Protein AF-A0A829HF21-F1 (afdb_monomer_lite)

Foldseek 3Di:
DLLVVCLVVLVVCVVVPDDLPVSCVVSVHDSVSSVVSVVVVVVVPD

Sequence (46 aa):
TKSDRLAPKVLELVSAGHSYRQVGRLVNLSKNTVLDIVKRSRSENP

Secondary structure (DSSP, 8-state):
-HHHHHHHHHHHHHHTT--HHHHHHHHT--HHHHHHHHHHHHHH--

pLDDT: mean 88.82, std 10.6, range [52.47, 95.69]

Structure (mmCIF, N/CA/C/O backbone):
data_AF-A0A829HF21-F1
#
_entry.id   AF-A0A829HF21-F1
#
loop_
_atom_site.group_PDB
_atom_site.id
_atom_site.type_symbol
_atom_site.label_atom_id
_atom_site.label_alt_id
_atom_site.label_comp_id
_atom_site.label_asym_id
_atom_site.label_entity_id
_atom_site.label_seq_id
_atom_site.pdbx_PDB_ins_code
_atom_site.Cartn_x
_atom_site.Cartn_y
_atom_site.Cartn_z
_atom_site.occupancy
_atom_site.B_iso_or_equiv
_atom_site.auth_seq_id
_atom_site.auth_comp_id
_atom_site.auth_asym_id
_atom_site.auth_atom_id
_atom_site.pdbx_PDB_model_num
ATOM 1 N N . THR A 1 1 ? 1.049 7.561 -14.205 1.00 59.91 1 THR A N 1
ATOM 2 C CA . THR A 1 1 ? 2.189 6.609 -14.194 1.00 59.91 1 THR A CA 1
ATOM 3 C C . THR A 1 1 ? 1.689 5.172 -14.040 1.00 59.91 1 THR A C 1
ATOM 5 O O . THR A 1 1 ? 0.504 4.982 -13.792 1.00 59.91 1 THR A O 1
ATOM 8 N N . LYS A 1 2 ? 2.528 4.137 -14.231 1.00 66.12 2 LYS A N 1
ATOM 9 C CA . LYS A 1 2 ? 2.112 2.713 -14.125 1.00 66.12 2 LYS A CA 1
ATOM 10 C C . LYS A 1 2 ? 1.496 2.383 -12.754 1.00 66.12 2 LYS A C 1
ATOM 12 O O . LYS A 1 2 ? 0.532 1.630 -12.689 1.00 66.12 2 LYS A O 1
ATOM 17 N N . SER A 1 3 ? 2.016 3.000 -11.695 1.00 67.31 3 SER A N 1
ATOM 18 C CA . SER A 1 3 ? 1.548 2.836 -10.315 1.00 67.31 3 SER A CA 1
ATOM 19 C C . SER A 1 3 ? 0.124 3.354 -10.104 1.00 67.31 3 SER A C 1
ATOM 21 O O . SER A 1 3 ? -0.654 2.703 -9.417 1.00 67.31 3 SER A O 1
ATOM 23 N N . ASP A 1 4 ? -0.249 4.461 -10.753 1.00 76.75 4 ASP A N 1
ATOM 24 C CA . ASP A 1 4 ? -1.590 5.053 -10.608 1.00 76.75 4 ASP A CA 1
ATOM 25 C C . ASP A 1 4 ? -2.676 4.155 -11.218 1.00 76.75 4 ASP A C 1
ATOM 27 O O . ASP A 1 4 ? -3.777 4.056 -10.693 1.00 76.75 4 ASP A O 1
ATOM 31 N N . ARG A 1 5 ? -2.348 3.412 -12.284 1.00 86.00 5 ARG A N 1
ATOM 32 C CA . ARG A 1 5 ? -3.271 2.435 -12.893 1.00 86.00 5 ARG A CA 1
ATOM 33 C C . ARG A 1 5 ? -3.512 1.219 -11.999 1.00 86.00 5 ARG A C 1
ATOM 35 O O . ARG A 1 5 ? -4.555 0.584 -12.092 1.00 86.00 5 ARG A O 1
ATOM 42 N N . LEU A 1 6 ? -2.536 0.884 -11.155 1.00 89.25 6 LEU A N 1
ATOM 43 C CA . LEU A 1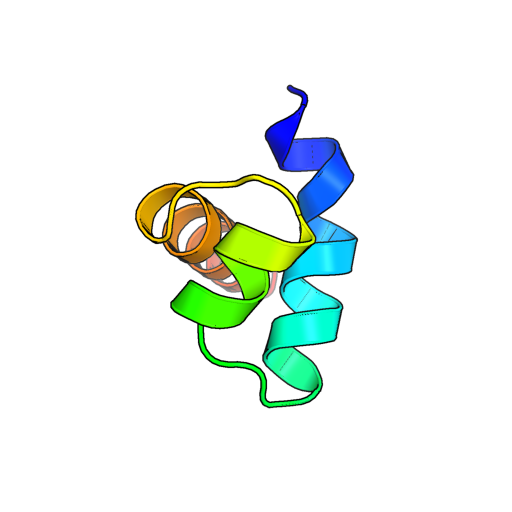 6 ? -2.615 -0.233 -10.215 1.00 89.25 6 LEU A CA 1
ATOM 44 C C . LEU A 1 6 ? -3.223 0.181 -8.872 1.00 89.25 6 LEU A C 1
ATOM 46 O O . LEU A 1 6 ? -3.577 -0.696 -8.088 1.00 89.25 6 LEU A O 1
ATOM 50 N N . ALA A 1 7 ? -3.378 1.483 -8.613 1.00 89.50 7 ALA A N 1
ATOM 51 C CA . ALA A 1 7 ? -3.957 2.009 -7.385 1.00 89.50 7 ALA A CA 1
ATOM 52 C C . ALA A 1 7 ? -5.313 1.380 -7.010 1.00 89.50 7 ALA A C 1
ATOM 54 O O . ALA A 1 7 ? -5.409 0.872 -5.892 1.00 89.50 7 ALA A O 1
ATOM 55 N N . PRO A 1 8 ? -6.324 1.295 -7.902 1.00 92.75 8 PRO A N 1
ATOM 56 C CA . PRO A 1 8 ? -7.595 0.658 -7.552 1.00 92.75 8 PRO A CA 1
ATOM 57 C C . PRO A 1 8 ? -7.423 -0.817 -7.161 1.00 92.75 8 PRO A C 1
ATOM 59 O O . PRO A 1 8 ? -8.002 -1.262 -6.174 1.00 92.75 8 PRO A O 1
ATOM 62 N N . LYS A 1 9 ? -6.551 -1.562 -7.858 1.00 94.25 9 LYS A N 1
ATOM 63 C CA . LYS A 1 9 ? -6.290 -2.974 -7.540 1.00 94.25 9 LYS A CA 1
ATOM 64 C C . LYS A 1 9 ? -5.544 -3.146 -6.218 1.00 94.25 9 LYS A C 1
ATOM 66 O O . LYS A 1 9 ? -5.813 -4.081 -5.471 1.00 94.25 9 LYS A O 1
ATOM 71 N N . VAL A 1 10 ? -4.613 -2.243 -5.913 1.00 94.75 10 VAL A N 1
ATOM 72 C CA . VAL A 1 10 ? -3.915 -2.210 -4.623 1.00 94.75 10 VAL A CA 1
ATOM 73 C C . VAL A 1 10 ? -4.911 -1.992 -3.487 1.00 94.75 10 VAL A C 1
ATOM 75 O O . VAL A 1 10 ? -4.864 -2.729 -2.506 1.00 94.75 10 VAL A O 1
ATOM 78 N N . LEU A 1 11 ? -5.817 -1.022 -3.624 1.00 93.69 11 LEU A N 1
ATOM 79 C CA . LEU A 1 11 ? -6.815 -0.710 -2.600 1.00 93.69 11 LEU A CA 1
ATOM 80 C C . LEU A 1 11 ? -7.800 -1.864 -2.385 1.00 93.69 11 LEU A C 1
ATOM 82 O O . LEU A 1 11 ? -8.082 -2.195 -1.239 1.00 93.69 11 LEU A O 1
ATOM 86 N N . GLU A 1 12 ? -8.247 -2.522 -3.458 1.00 95.62 12 GLU A N 1
ATOM 87 C CA . GLU A 1 12 ? -9.105 -3.714 -3.396 1.00 95.62 12 GLU A CA 1
ATOM 88 C C . GLU A 1 12 ? -8.426 -4.876 -2.654 1.00 95.62 12 GLU A C 1
ATOM 90 O O . GLU A 1 12 ? -9.014 -5.505 -1.781 1.00 95.62 12 GLU A O 1
ATOM 95 N N . LEU A 1 13 ? -7.153 -5.156 -2.952 1.00 95.38 13 LEU A N 1
ATOM 96 C CA . LEU A 1 13 ? -6.427 -6.232 -2.273 1.00 95.38 13 LEU A CA 1
ATOM 97 C C . LEU A 1 13 ? -6.162 -5.901 -0.796 1.00 95.38 13 LEU A C 1
ATOM 99 O O . LEU A 1 13 ? -6.186 -6.790 0.054 1.00 95.38 13 LEU A O 1
ATOM 103 N N . VAL A 1 14 ? -5.912 -4.628 -0.478 1.00 94.31 14 VAL A N 1
ATOM 104 C CA . VAL A 1 14 ? -5.756 -4.170 0.909 1.00 94.31 14 VAL A CA 1
ATOM 105 C C . VAL A 1 14 ? -7.080 -4.275 1.669 1.00 94.31 14 VAL A C 1
ATOM 107 O O . VAL A 1 14 ? -7.070 -4.744 2.806 1.00 94.31 14 VAL A O 1
ATOM 110 N N . SER A 1 15 ? -8.211 -3.896 1.064 1.00 93.12 15 SER A N 1
ATOM 111 C CA . SER A 1 15 ? -9.529 -4.026 1.699 1.00 93.12 15 SER A CA 1
ATOM 112 C C . SER A 1 15 ? -9.951 -5.487 1.879 1.00 93.12 15 SER A C 1
ATOM 114 O O . SER A 1 15 ? -10.587 -5.811 2.877 1.00 93.12 15 SER A O 1
ATOM 116 N N . ALA A 1 16 ? -9.511 -6.385 0.992 1.00 95.44 16 ALA A N 1
ATOM 117 C CA . ALA A 1 16 ? -9.669 -7.834 1.129 1.00 95.44 16 ALA A CA 1
ATOM 118 C C . ALA A 1 16 ? -8.801 -8.461 2.246 1.00 95.44 16 ALA A C 1
ATOM 120 O O . ALA A 1 16 ? -8.875 -9.666 2.481 1.00 95.44 16 ALA A O 1
ATOM 121 N N . GLY A 1 17 ? -7.967 -7.673 2.938 1.00 95.25 17 GLY A N 1
ATOM 122 C CA . GLY A 1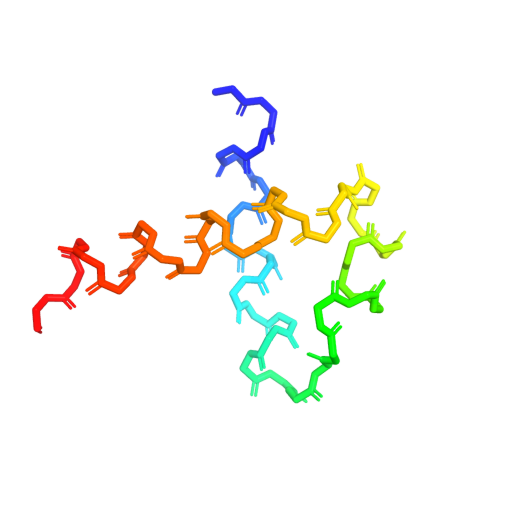 17 ? -7.165 -8.124 4.080 1.00 95.25 17 GLY A CA 1
ATOM 123 C C . GLY A 1 17 ? -5.765 -8.636 3.729 1.00 95.25 17 GLY A C 1
ATOM 124 O O . GLY A 1 17 ? -5.071 -9.171 4.597 1.00 95.25 17 GLY A O 1
ATOM 125 N N . HIS A 1 18 ? -5.298 -8.471 2.487 1.00 95.44 18 HIS A N 1
ATOM 126 C CA . HIS A 1 18 ? -3.925 -8.836 2.140 1.00 95.44 18 HIS A CA 1
ATOM 127 C C . HIS A 1 18 ? -2.905 -7.885 2.778 1.00 95.44 18 HIS A 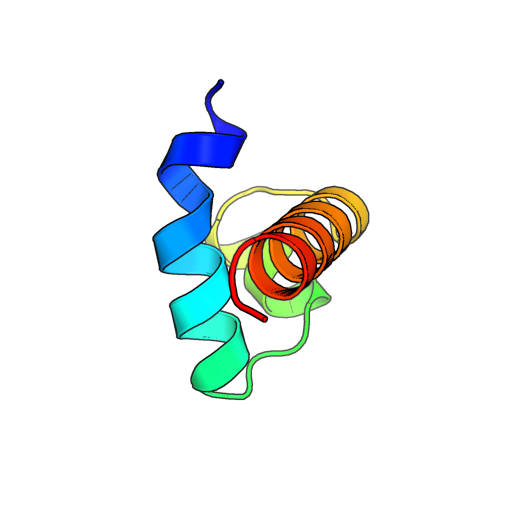C 1
ATOM 129 O O . HIS A 1 18 ? -3.054 -6.662 2.773 1.00 95.44 18 HIS A O 1
ATOM 135 N N . SER A 1 19 ? -1.784 -8.438 3.254 1.00 95.00 19 SER A N 1
ATOM 136 C CA . SER A 1 19 ? -0.675 -7.614 3.744 1.00 95.00 19 SER A CA 1
ATOM 137 C C . SER A 1 19 ? -0.010 -6.836 2.603 1.00 95.00 19 SER A C 1
ATOM 139 O O . SER A 1 19 ? 0.128 -7.336 1.486 1.00 95.00 19 SER A O 1
ATOM 141 N N . TYR A 1 20 ? 0.533 -5.649 2.889 1.00 94.81 20 TYR A N 1
ATOM 142 C CA . TYR A 1 20 ? 1.197 -4.814 1.873 1.00 94.81 20 TYR A CA 1
ATOM 143 C C . TYR A 1 20 ? 2.326 -5.528 1.111 1.00 94.81 20 TYR A C 1
ATOM 145 O O . TYR A 1 20 ? 2.564 -5.249 -0.063 1.00 94.81 20 TYR A O 1
ATOM 153 N N . ARG A 1 21 ? 3.015 -6.482 1.755 1.00 94.31 21 ARG A N 1
ATOM 154 C CA . ARG A 1 21 ? 4.038 -7.318 1.104 1.00 94.31 21 ARG A CA 1
ATOM 155 C C . ARG A 1 21 ? 3.434 -8.308 0.103 1.00 94.31 21 ARG A C 1
ATOM 157 O O . ARG A 1 21 ? 4.042 -8.539 -0.936 1.00 94.31 21 ARG A O 1
ATOM 164 N N . GLN A 1 22 ? 2.281 -8.903 0.411 1.00 95.19 22 GLN A N 1
ATOM 165 C CA . GLN A 1 22 ? 1.568 -9.785 -0.521 1.00 95.19 22 GLN A CA 1
ATOM 166 C C . GLN A 1 22 ? 1.029 -8.993 -1.707 1.00 95.19 22 GLN A C 1
ATOM 168 O O . GLN A 1 22 ? 1.265 -9.391 -2.842 1.00 95.19 22 GLN A O 1
ATOM 173 N N . VAL A 1 23 ? 0.404 -7.841 -1.448 1.00 95.69 23 VAL A N 1
ATOM 174 C CA . VAL A 1 23 ? -0.111 -6.957 -2.503 1.00 95.69 23 VAL A CA 1
ATOM 175 C C . VAL A 1 23 ? 1.007 -6.550 -3.458 1.00 95.69 23 VAL A C 1
ATOM 177 O O . VAL A 1 23 ? 0.873 -6.744 -4.661 1.00 95.69 23 VAL A O 1
ATOM 180 N N . GLY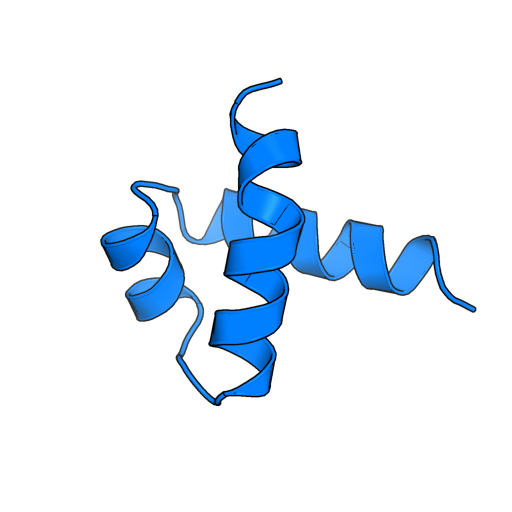 A 1 24 ? 2.150 -6.094 -2.934 1.00 95.00 24 GLY A N 1
ATOM 181 C CA . GLY A 1 24 ? 3.302 -5.726 -3.760 1.00 95.00 24 GLY A CA 1
ATOM 182 C C . GLY A 1 24 ? 3.779 -6.855 -4.678 1.00 95.00 24 GLY A C 1
ATOM 183 O O . GLY A 1 24 ? 4.048 -6.620 -5.852 1.00 95.00 24 GLY A O 1
ATOM 184 N N . ARG A 1 25 ? 3.797 -8.105 -4.197 1.00 94.69 25 ARG A N 1
ATOM 185 C CA . ARG A 1 25 ? 4.140 -9.262 -5.041 1.00 94.69 25 ARG A CA 1
ATOM 186 C C . ARG A 1 25 ? 3.107 -9.523 -6.138 1.00 94.69 25 ARG A C 1
ATOM 188 O O . ARG A 1 25 ? 3.500 -9.818 -7.259 1.00 94.69 25 ARG A O 1
ATOM 195 N N . LEU A 1 26 ? 1.816 -9.392 -5.834 1.00 94.12 26 LEU A N 1
ATOM 196 C CA . LEU A 1 26 ? 0.727 -9.652 -6.784 1.00 94.12 26 LEU A CA 1
ATOM 197 C C . LEU A 1 26 ? 0.667 -8.625 -7.920 1.00 94.12 26 LEU A C 1
ATOM 199 O O . LEU A 1 26 ? 0.379 -8.988 -9.055 1.00 94.12 26 LEU A O 1
ATOM 203 N N . VAL A 1 27 ? 0.948 -7.352 -7.628 1.00 92.44 27 VAL A N 1
ATOM 204 C CA . VAL A 1 27 ? 0.885 -6.267 -8.627 1.00 92.44 27 VAL A CA 1
ATOM 205 C C . VAL A 1 27 ? 2.261 -5.812 -9.127 1.00 92.44 27 VAL A C 1
ATOM 207 O O . VAL A 1 27 ? 2.362 -4.815 -9.840 1.00 92.44 27 VAL A O 1
ATOM 210 N N . ASN A 1 28 ? 3.320 -6.543 -8.769 1.00 93.38 28 ASN A N 1
ATOM 211 C CA . ASN A 1 28 ? 4.714 -6.232 -9.093 1.00 93.38 2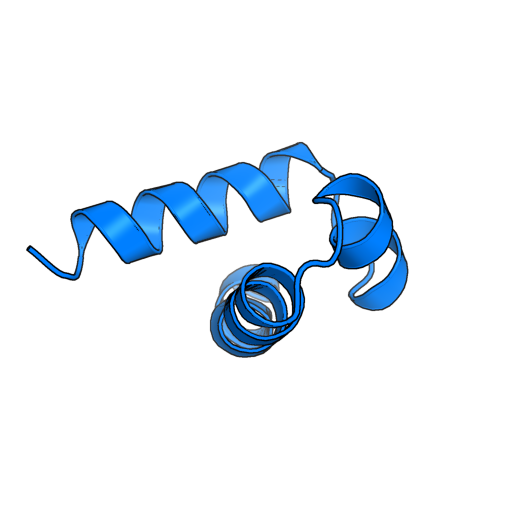8 ASN A CA 1
ATOM 212 C C . ASN A 1 28 ? 5.126 -4.797 -8.692 1.00 93.38 28 ASN A C 1
ATOM 214 O O . ASN A 1 28 ? 5.657 -4.023 -9.492 1.00 93.38 28 ASN A O 1
ATOM 218 N N . LEU A 1 29 ? 4.838 -4.437 -7.439 1.00 92.00 29 LEU A N 1
ATOM 219 C CA . LEU A 1 29 ? 5.194 -3.171 -6.805 1.00 92.00 29 LEU A CA 1
ATOM 220 C C . LEU A 1 29 ? 5.999 -3.405 -5.525 1.00 92.00 29 LEU A C 1
ATOM 222 O O . LEU A 1 29 ? 5.852 -4.409 -4.827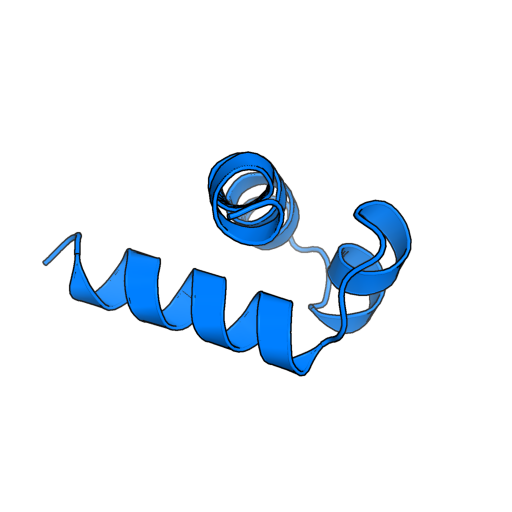 1.00 92.00 29 LEU A O 1
ATOM 226 N N . SER A 1 30 ? 6.820 -2.421 -5.161 1.00 93.19 30 SER A N 1
ATOM 227 C CA . SER A 1 30 ? 7.463 -2.427 -3.850 1.00 93.19 30 SER A CA 1
ATOM 228 C C . SER A 1 30 ? 6.432 -2.197 -2.737 1.00 93.19 30 SER A C 1
ATOM 230 O O . SER A 1 30 ? 5.418 -1.520 -2.934 1.00 93.19 30 SER A O 1
ATOM 232 N N . LYS A 1 31 ? 6.721 -2.695 -1.526 1.00 92.31 31 LYS A N 1
ATOM 233 C CA . LYS A 1 31 ? 5.909 -2.408 -0.328 1.00 92.31 31 LYS A CA 1
ATOM 234 C C . LYS A 1 31 ? 5.721 -0.897 -0.122 1.00 92.31 31 LYS A C 1
ATOM 236 O O . LYS A 1 31 ? 4.644 -0.470 0.278 1.00 92.31 31 LYS A O 1
ATOM 241 N N . ASN A 1 32 ? 6.761 -0.106 -0.384 1.00 94.62 32 ASN A N 1
ATOM 242 C CA . ASN A 1 32 ? 6.728 1.342 -0.183 1.00 94.62 32 ASN A CA 1
ATOM 243 C C . ASN A 1 32 ? 5.778 2.009 -1.181 1.00 94.62 32 ASN A C 1
ATOM 245 O O . ASN A 1 32 ? 4.966 2.833 -0.787 1.00 94.62 32 ASN A O 1
ATOM 249 N N . THR A 1 33 ? 5.779 1.560 -2.437 1.00 93.94 33 THR A N 1
ATOM 250 C CA . THR A 1 33 ? 4.833 2.049 -3.449 1.00 93.94 33 THR A CA 1
ATOM 251 C C . THR A 1 33 ? 3.387 1.718 -3.080 1.00 93.94 33 THR A C 1
ATOM 253 O O . THR A 1 33 ? 2.512 2.563 -3.229 1.00 93.94 33 THR A O 1
ATOM 256 N N . VAL A 1 34 ? 3.131 0.516 -2.554 1.00 94.31 34 VAL A N 1
ATOM 257 C CA . VAL A 1 34 ? 1.806 0.138 -2.032 1.00 94.31 34 VAL A CA 1
ATOM 258 C C . VAL A 1 34 ? 1.389 1.059 -0.882 1.00 94.31 34 VAL A C 1
ATOM 260 O O . VAL A 1 34 ? 0.264 1.549 -0.868 1.00 94.31 34 VAL A O 1
ATOM 263 N N . LEU A 1 35 ? 2.300 1.337 0.055 1.00 94.00 35 LEU A N 1
ATOM 264 C CA . LEU A 1 35 ? 2.041 2.241 1.176 1.00 94.00 35 LEU A CA 1
ATOM 265 C C . LEU A 1 35 ? 1.716 3.664 0.700 1.00 94.00 35 LEU A C 1
ATOM 267 O O . LEU A 1 35 ? 0.767 4.265 1.198 1.00 94.00 35 LEU A O 1
ATOM 271 N N . ASP A 1 36 ? 2.474 4.192 -0.259 1.00 93.75 36 ASP A N 1
ATOM 272 C CA . ASP A 1 36 ? 2.265 5.538 -0.798 1.00 93.75 36 ASP A CA 1
ATOM 273 C C . ASP A 1 36 ? 0.920 5.662 -1.518 1.00 93.75 36 ASP A C 1
ATOM 275 O O . ASP A 1 36 ? 0.224 6.659 -1.343 1.00 93.75 36 ASP A O 1
ATOM 279 N N . ILE A 1 37 ? 0.515 4.634 -2.272 1.00 92.00 37 ILE A N 1
ATOM 280 C CA . ILE A 1 37 ? -0.807 4.566 -2.911 1.00 92.00 37 ILE A CA 1
ATOM 281 C C . ILE A 1 37 ? -1.919 4.623 -1.857 1.00 92.00 37 ILE A C 1
ATOM 283 O O . ILE A 1 37 ? -2.838 5.432 -1.975 1.00 92.00 37 ILE A O 1
ATOM 287 N N . VAL A 1 38 ? -1.825 3.802 -0.806 1.00 91.94 38 VAL A N 1
ATOM 288 C CA . VAL A 1 38 ? -2.826 3.771 0.275 1.00 91.94 38 VAL A CA 1
ATOM 289 C C . VAL A 1 38 ? -2.890 5.115 1.003 1.00 91.94 38 VAL A C 1
ATOM 291 O O . VAL A 1 38 ? -3.981 5.596 1.301 1.00 91.94 38 VAL A O 1
ATOM 294 N N . LYS A 1 39 ? -1.740 5.746 1.270 1.00 92.12 39 LYS A N 1
ATOM 295 C CA . LYS A 1 39 ? -1.680 7.077 1.890 1.00 92.12 39 LYS A CA 1
ATOM 296 C C . LYS A 1 39 ? -2.358 8.136 1.024 1.00 92.12 39 LYS A C 1
ATOM 298 O O . LYS A 1 39 ? -3.208 8.851 1.536 1.00 92.12 39 LYS A O 1
ATOM 303 N N . ARG A 1 40 ? -2.036 8.202 -0.274 1.00 90.75 40 ARG A N 1
ATOM 304 C CA . ARG A 1 40 ? -2.660 9.160 -1.204 1.00 90.75 40 ARG A CA 1
ATOM 305 C C . ARG A 1 40 ? -4.172 8.977 -1.273 1.00 90.75 40 ARG A C 1
ATOM 307 O O . ARG A 1 40 ? -4.892 9.953 -1.139 1.00 90.75 40 ARG A O 1
ATOM 314 N N . SER A 1 41 ? -4.643 7.734 -1.373 1.00 89.25 41 SER A N 1
ATOM 315 C CA . SER A 1 41 ? -6.079 7.434 -1.403 1.00 89.25 41 SER A CA 1
ATOM 316 C C . SER A 1 41 ? -6.816 7.883 -0.135 1.00 89.25 41 SER A C 1
ATOM 318 O O . SER A 1 41 ? -7.952 8.337 -0.236 1.00 89.25 41 SER A O 1
ATOM 320 N N . ARG A 1 42 ? -6.177 7.790 1.040 1.00 85.75 42 ARG A N 1
ATOM 321 C CA . ARG A 1 42 ? -6.725 8.302 2.310 1.00 85.75 42 ARG A CA 1
ATOM 322 C C . ARG A 1 42 ? -6.670 9.823 2.427 1.00 85.75 42 ARG A C 1
ATOM 324 O O . ARG A 1 42 ? -7.451 10.387 3.170 1.00 85.75 42 ARG A O 1
ATOM 331 N N . SER A 1 43 ? -5.721 10.477 1.762 1.00 85.44 43 SER A N 1
ATOM 332 C CA . SER A 1 43 ? -5.648 11.941 1.727 1.00 85.44 43 SER A CA 1
ATOM 333 C C . SER A 1 43 ? -6.629 12.556 0.724 1.00 85.44 43 SER A C 1
ATOM 335 O O . SER A 1 43 ? -6.996 13.712 0.882 1.00 85.44 43 SER A O 1
ATOM 337 N N . GLU A 1 44 ? -7.029 11.804 -0.303 1.00 78.81 44 GLU A N 1
ATOM 338 C CA . GLU A 1 44 ? -7.947 12.253 -1.357 1.00 78.81 44 GLU A CA 1
ATOM 339 C C . GLU A 1 44 ? -9.431 12.029 -1.009 1.00 78.81 44 GLU A C 1
ATOM 341 O O . GLU A 1 44 ? -10.273 12.802 -1.456 1.00 78.81 44 GLU A O 1
ATOM 346 N N . ASN A 1 45 ? -9.758 11.029 -0.179 1.00 59.78 45 ASN A N 1
ATOM 347 C CA . ASN A 1 45 ? -11.093 10.859 0.413 1.00 59.78 45 ASN A CA 1
ATOM 348 C C . ASN A 1 45 ? -11.080 11.312 1.888 1.00 59.78 45 ASN A C 1
ATOM 350 O O . ASN A 1 45 ? -10.591 10.539 2.719 1.00 59.78 45 ASN A O 1
ATOM 354 N N . PRO A 1 46 ? -11.559 12.529 2.217 1.00 52.47 46 PRO A N 1
ATOM 355 C CA . PRO A 1 46 ? -11.768 12.959 3.601 1.00 52.47 46 PRO A CA 1
ATOM 356 C C . PRO A 1 46 ? -12.882 12.176 4.310 1.00 52.47 46 PRO A C 1
ATOM 358 O O . PRO A 1 46 ? -13.832 11.723 3.630 1.00 52.47 46 PRO A O 1
#

Radius of gyration: 9.54 Å; chains: 1; bounding box: 19×23×18 Å

InterPro domains:
  IPR036388 Winged helix-like DNA-binding domain superfamily [G3DSA:1.10.10.10] (3-45)

Organism: NCBI:txid1217657